Protein AF-A0A5R2MUG6-F1 (afdb_monomer)

Foldseek 3Di:
DADPLDDPDDDDPPDDDDDDDPPQWAAQDDPQADDDPSPDDGTDGNDDHDDHPGDHD

Structure (mmCIF, N/CA/C/O backbone):
data_AF-A0A5R2MUG6-F1
#
_entry.id   AF-A0A5R2MUG6-F1
#
loop_
_atom_site.group_PDB
_atom_site.id
_atom_site.type_symbol
_atom_site.label_atom_id
_atom_sit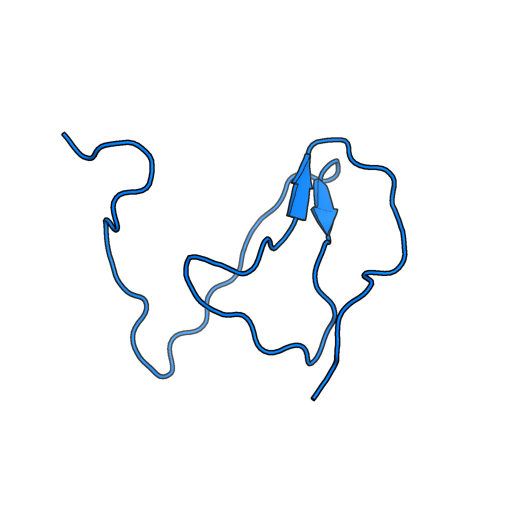e.label_alt_id
_atom_site.label_comp_id
_atom_site.label_asym_id
_atom_site.label_entity_id
_atom_site.label_seq_id
_atom_site.pdbx_PDB_ins_code
_atom_site.Cartn_x
_atom_site.Cartn_y
_atom_site.Cartn_z
_atom_site.occupancy
_atom_site.B_iso_or_equiv
_atom_site.auth_seq_id
_atom_site.auth_comp_id
_atom_site.auth_asym_id
_atom_site.auth_atom_id
_atom_site.pdbx_PDB_model_num
ATOM 1 N N . SER A 1 1 ? 14.506 16.743 16.110 1.00 79.31 1 SER A N 1
ATOM 2 C CA . SER A 1 1 ? 14.656 15.783 14.996 1.00 79.31 1 SER A CA 1
ATOM 3 C C . SER A 1 1 ? 13.769 14.590 15.295 1.00 79.31 1 SER A C 1
ATOM 5 O O . SER A 1 1 ? 13.579 14.303 16.466 1.00 79.31 1 SER A O 1
ATOM 7 N N . ILE A 1 2 ? 13.188 13.954 14.277 1.00 79.19 2 ILE A N 1
ATOM 8 C CA . ILE A 1 2 ? 12.401 12.722 14.443 1.00 79.19 2 ILE A CA 1
ATOM 9 C C . ILE A 1 2 ? 13.338 11.535 14.225 1.00 79.19 2 ILE A C 1
ATOM 11 O O . ILE A 1 2 ? 14.111 11.541 13.264 1.00 79.19 2 ILE A O 1
ATOM 15 N N . GLY A 1 3 ? 13.314 10.574 15.144 1.00 87.00 3 GLY A N 1
ATOM 16 C CA . GLY A 1 3 ? 14.120 9.358 15.087 1.00 87.00 3 GLY A CA 1
ATOM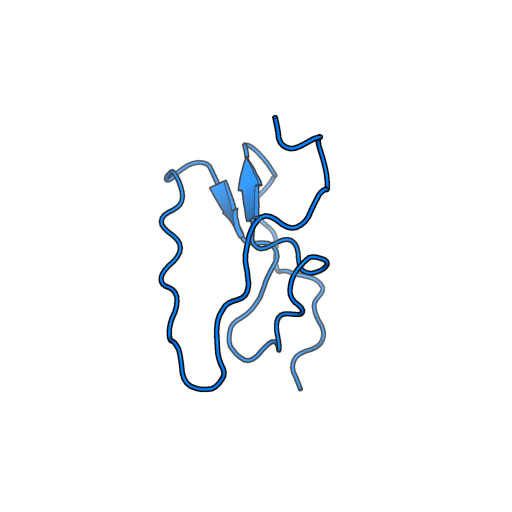 17 C C . GLY A 1 3 ? 13.556 8.320 14.115 1.00 87.00 3 GLY A C 1
ATOM 18 O O . GLY A 1 3 ? 12.381 8.339 13.749 1.00 87.00 3 GLY A O 1
ATOM 19 N N . THR A 1 4 ? 14.395 7.376 13.693 1.00 82.69 4 THR A N 1
ATOM 20 C CA . THR A 1 4 ? 13.948 6.252 12.861 1.00 82.69 4 THR A CA 1
ATOM 21 C C . THR A 1 4 ? 12.858 5.459 13.584 1.00 82.69 4 THR A C 1
ATOM 23 O O . THR A 1 4 ? 13.055 5.018 14.713 1.00 82.69 4 THR A O 1
ATOM 26 N N . GLY A 1 5 ? 11.713 5.262 12.926 1.00 77.56 5 GLY A N 1
ATOM 27 C CA . GLY A 1 5 ? 10.570 4.520 13.473 1.00 77.56 5 GLY A CA 1
ATOM 28 C C . GLY A 1 5 ? 9.587 5.360 14.295 1.00 77.56 5 GLY A C 1
ATOM 29 O O . GLY A 1 5 ? 8.525 4.860 14.665 1.00 77.56 5 GLY A O 1
ATOM 30 N N . GLU A 1 6 ? 9.881 6.636 14.549 1.00 83.00 6 GLU A N 1
ATOM 31 C CA . GLU A 1 6 ? 8.938 7.524 15.224 1.00 83.00 6 GLU A CA 1
ATOM 32 C C . GLU A 1 6 ? 7.806 7.971 14.288 1.00 83.00 6 GLU A C 1
ATOM 34 O O . GLU A 1 6 ? 7.995 8.258 13.103 1.00 83.00 6 GLU A O 1
ATOM 39 N N . ARG A 1 7 ? 6.590 8.056 14.838 1.00 79.50 7 ARG A N 1
ATOM 40 C CA . ARG A 1 7 ? 5.415 8.530 14.100 1.00 79.50 7 ARG A CA 1
ATOM 41 C C . ARG A 1 7 ? 5.478 10.048 13.979 1.00 79.50 7 ARG A C 1
ATOM 43 O O . ARG A 1 7 ? 5.357 10.747 14.978 1.00 79.50 7 ARG A O 1
ATOM 50 N N . PHE A 1 8 ? 5.598 10.552 12.754 1.00 78.88 8 PHE A N 1
ATOM 51 C CA . PHE A 1 8 ? 5.613 11.996 12.500 1.00 78.88 8 PHE A CA 1
ATOM 52 C C . PHE A 1 8 ? 4.224 12.600 12.222 1.00 78.88 8 PHE A C 1
ATOM 54 O O . PHE A 1 8 ? 4.074 13.819 12.204 1.00 78.88 8 PHE A O 1
ATOM 61 N N . GLY A 1 9 ? 3.199 11.768 12.009 1.00 78.19 9 GLY A N 1
ATOM 62 C CA . GLY A 1 9 ? 1.842 12.212 11.689 1.00 78.19 9 GLY A CA 1
ATOM 63 C C . GLY A 1 9 ? 0.835 11.062 11.627 1.00 78.19 9 GLY A C 1
ATOM 64 O O . GLY A 1 9 ? 1.210 9.893 11.727 1.00 78.19 9 GLY A O 1
ATOM 65 N N . LEU A 1 10 ? -0.452 11.400 11.470 1.00 75.31 10 LEU A N 1
ATOM 66 C CA . LEU A 1 10 ? -1.545 10.439 11.286 1.00 75.31 10 LEU A CA 1
ATOM 67 C C . LEU A 1 10 ? -2.405 10.823 10.074 1.00 75.31 10 LEU A C 1
ATOM 69 O O . LEU A 1 10 ? -2.720 11.996 9.871 1.00 75.31 10 LEU A O 1
ATOM 73 N N . ILE A 1 11 ? -2.808 9.832 9.282 1.00 75.56 11 ILE A N 1
ATOM 74 C CA . ILE A 1 11 ? -3.825 10.003 8.240 1.00 75.56 11 ILE A CA 1
ATOM 75 C C . ILE A 1 11 ? -5.196 9.873 8.910 1.00 75.56 11 ILE A C 1
ATOM 77 O O . ILE A 1 11 ? -5.468 8.884 9.590 1.00 75.56 11 ILE A O 1
ATOM 81 N N . ARG A 1 12 ? -6.047 10.894 8.770 1.00 77.56 12 ARG A N 1
ATOM 82 C CA . ARG A 1 12 ? -7.379 10.921 9.395 1.00 77.56 12 ARG A CA 1
ATOM 83 C C . ARG A 1 12 ? -8.344 9.957 8.699 1.00 77.56 12 ARG A C 1
ATOM 85 O O . ARG A 1 12 ? -8.199 9.668 7.513 1.00 77.56 12 ARG A O 1
ATOM 92 N N . PHE A 1 13 ? -9.379 9.521 9.419 1.00 56.38 13 PHE A N 1
ATOM 93 C CA . PHE A 1 13 ? -10.467 8.721 8.848 1.00 56.38 13 PHE A CA 1
ATOM 94 C C . PHE A 1 13 ? -11.087 9.396 7.614 1.00 56.38 13 PHE A C 1
ATOM 96 O O . PHE A 1 13 ? -11.306 10.606 7.606 1.00 56.38 13 PHE A O 1
ATOM 103 N N . GLY A 1 14 ? -11.340 8.602 6.569 1.00 75.94 14 GLY A N 1
ATOM 104 C CA . GLY A 1 14 ? -11.883 9.067 5.286 1.00 75.94 14 GLY A CA 1
ATOM 105 C C . GLY A 1 14 ? -10.857 9.689 4.333 1.00 75.94 14 GLY A C 1
ATOM 106 O O . GLY A 1 14 ? -11.202 10.018 3.202 1.00 75.94 14 GLY A O 1
ATOM 107 N N . SER A 1 15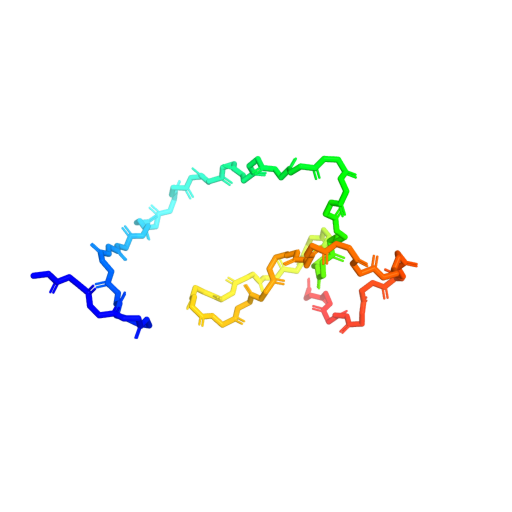 ? -9.598 9.838 4.749 1.00 82.56 15 SER A N 1
ATOM 108 C CA . SER A 1 15 ? -8.539 10.321 3.859 1.00 82.56 15 SER A CA 1
ATOM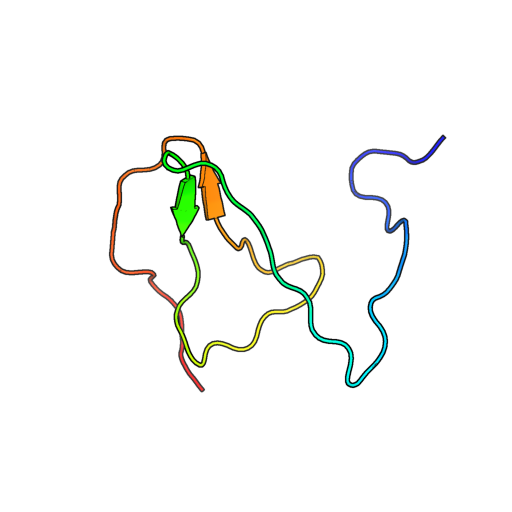 109 C C . SER A 1 15 ? -8.102 9.221 2.887 1.00 82.56 15 SER A C 1
ATOM 111 O O . SER A 1 15 ? -7.917 8.071 3.286 1.00 82.56 15 SER A O 1
ATOM 113 N N . ARG A 1 16 ? -7.891 9.589 1.619 1.00 86.69 16 ARG A N 1
ATOM 114 C CA . ARG A 1 16 ? -7.278 8.730 0.599 1.00 86.69 16 ARG A CA 1
ATOM 115 C C . ARG A 1 16 ? -5.804 9.088 0.455 1.00 86.69 16 ARG A C 1
ATOM 117 O O . ARG A 1 16 ? -5.454 10.264 0.427 1.00 86.69 16 ARG A O 1
ATOM 124 N N . VAL A 1 17 ? -4.960 8.067 0.353 1.00 85.88 17 VAL A N 1
ATOM 125 C CA . VAL A 1 17 ? -3.524 8.217 0.116 1.00 85.88 17 VAL A CA 1
ATOM 126 C C . VAL A 1 17 ? -3.180 7.471 -1.160 1.00 85.88 17 VAL A C 1
ATOM 128 O O . VAL A 1 17 ? -3.430 6.271 -1.250 1.00 85.88 17 VAL A O 1
ATOM 131 N N . ASP A 1 18 ? -2.592 8.176 -2.120 1.00 90.19 18 ASP A N 1
ATOM 132 C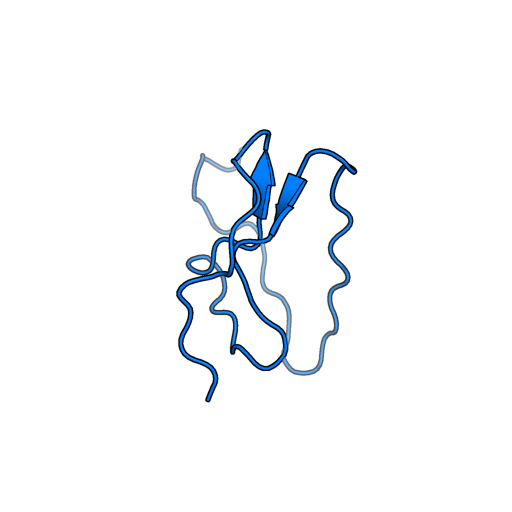 CA . ASP A 1 18 ? -1.970 7.556 -3.284 1.00 90.19 18 ASP A CA 1
ATOM 133 C C . ASP A 1 18 ? -0.458 7.460 -3.027 1.00 90.19 18 ASP A C 1
ATOM 135 O O . ASP A 1 18 ? 0.189 8.438 -2.644 1.00 90.19 18 ASP A O 1
ATOM 139 N N . VAL A 1 19 ? 0.105 6.261 -3.191 1.00 88.25 19 VAL A N 1
ATOM 140 C CA . VAL A 1 19 ? 1.528 5.988 -2.951 1.00 88.25 19 VAL A CA 1
ATOM 141 C C . VAL A 1 19 ? 2.220 5.795 -4.291 1.00 88.25 19 VAL A C 1
ATOM 143 O O . VAL A 1 19 ? 1.982 4.810 -4.986 1.00 88.25 19 VAL A O 1
ATOM 146 N N . PHE A 1 20 ? 3.085 6.740 -4.652 1.00 91.94 20 PHE A N 1
ATOM 147 C CA . PHE A 1 20 ? 3.901 6.644 -5.857 1.00 91.94 20 PHE A CA 1
ATOM 148 C C . PHE A 1 20 ? 5.164 5.845 -5.561 1.00 91.94 20 PHE A C 1
ATOM 150 O O . PHE A 1 20 ? 5.932 6.183 -4.660 1.00 91.94 20 PHE A O 1
ATOM 157 N N . LEU A 1 21 ? 5.376 4.787 -6.334 1.00 90.50 21 LEU A N 1
ATOM 158 C CA . LEU A 1 21 ? 6.521 3.899 -6.203 1.00 90.50 21 LEU A CA 1
ATOM 159 C C . LEU A 1 21 ? 7.356 3.943 -7.488 1.00 90.50 21 LEU A C 1
ATOM 161 O O . LEU A 1 21 ? 6.792 4.099 -8.574 1.00 90.50 21 LEU A O 1
ATOM 165 N N . PRO A 1 22 ? 8.687 3.780 -7.401 1.00 92.31 22 PRO A N 1
ATOM 166 C CA . PRO A 1 22 ? 9.509 3.539 -8.578 1.00 92.31 22 PRO A CA 1
ATOM 167 C C . PRO A 1 22 ? 9.041 2.293 -9.333 1.00 92.31 22 PRO A C 1
ATOM 169 O O . PR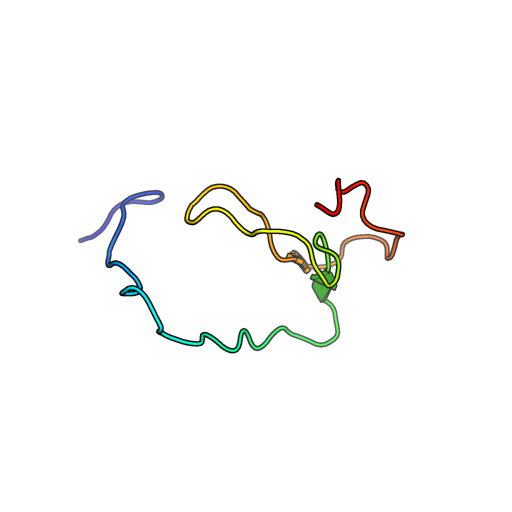O A 1 22 ? 8.563 1.337 -8.726 1.00 92.31 22 PRO A O 1
ATOM 172 N N . LEU A 1 23 ? 9.274 2.256 -10.646 1.00 90.44 23 LEU A N 1
ATOM 173 C CA . LEU A 1 23 ? 8.927 1.100 -11.488 1.00 90.44 23 LEU A CA 1
ATOM 174 C C . LEU A 1 23 ? 9.638 -0.198 -11.070 1.00 90.44 23 LEU A C 1
ATOM 176 O O . LEU A 1 23 ? 9.198 -1.285 -11.421 1.00 90.44 23 LEU A O 1
ATOM 180 N N . THR A 1 24 ? 10.741 -0.084 -10.331 1.00 91.56 24 THR A N 1
ATOM 181 C CA . THR A 1 24 ? 11.533 -1.205 -9.810 1.00 91.56 24 THR A CA 1
ATOM 182 C C . THR A 1 24 ? 11.069 -1.696 -8.437 1.00 91.56 24 THR A C 1
ATOM 184 O O . THR A 1 24 ? 11.694 -2.590 -7.862 1.00 91.56 24 THR A O 1
ATOM 187 N N . ALA A 1 25 ? 10.019 -1.096 -7.873 1.00 92.69 25 ALA A N 1
ATOM 188 C CA . ALA A 1 25 ? 9.446 -1.542 -6.616 1.00 92.69 25 ALA A CA 1
ATOM 189 C C . ALA A 1 25 ? 8.499 -2.725 -6.841 1.00 92.69 25 ALA A C 1
ATOM 191 O O . ALA A 1 25 ? 7.678 -2.725 -7.758 1.00 92.69 25 ALA A O 1
ATOM 192 N N . THR A 1 26 ? 8.577 -3.703 -5.948 1.00 92.62 26 THR A N 1
ATOM 193 C CA . THR A 1 26 ? 7.733 -4.895 -5.956 1.00 92.62 26 THR A CA 1
ATOM 194 C C . THR A 1 26 ? 6.645 -4.758 -4.892 1.00 92.62 26 THR A C 1
ATOM 196 O O . THR A 1 26 ? 6.976 -4.694 -3.703 1.00 92.62 26 THR A O 1
ATOM 199 N N . PRO A 1 27 ? 5.353 -4.718 -5.271 1.00 91.94 27 PRO A N 1
ATOM 200 C CA . PRO A 1 27 ? 4.254 -4.659 -4.313 1.00 91.94 27 PRO A CA 1
ATOM 201 C C . PRO A 1 27 ? 4.226 -5.880 -3.385 1.00 91.94 27 PRO A C 1
ATOM 203 O O . PRO A 1 27 ? 4.438 -7.013 -3.817 1.00 91.94 27 PRO A O 1
ATOM 206 N N . ARG A 1 28 ? 3.929 -5.651 -2.103 1.00 92.94 28 ARG A N 1
ATOM 207 C CA . ARG A 1 28 ? 3.783 -6.693 -1.066 1.00 92.94 28 ARG A CA 1
ATOM 208 C C . ARG A 1 28 ? 2.365 -6.768 -0.489 1.00 92.94 28 ARG A C 1
ATOM 210 O O . ARG A 1 28 ? 2.121 -7.516 0.452 1.00 92.94 28 ARG A O 1
ATOM 217 N N . VAL A 1 29 ? 1.434 -6.034 -1.091 1.00 92.19 29 VAL A N 1
ATOM 218 C CA . VAL A 1 29 ? 0.009 -5.994 -0.745 1.00 92.19 29 VAL A CA 1
ATOM 219 C C . VAL A 1 29 ? -0.858 -6.386 -1.936 1.00 92.19 29 VAL A C 1
ATOM 221 O O . VAL A 1 29 ? -0.415 -6.296 -3.082 1.00 92.19 29 VAL A O 1
ATOM 224 N N . ALA A 1 30 ? -2.099 -6.790 -1.669 1.00 91.56 30 ALA A N 1
ATOM 225 C CA . ALA A 1 30 ? -3.092 -7.101 -2.697 1.00 91.56 30 ALA A CA 1
ATOM 226 C C . ALA A 1 30 ? -4.303 -6.160 -2.633 1.00 91.56 30 ALA A C 1
ATOM 228 O O . ALA A 1 30 ? -4.621 -5.583 -1.593 1.00 91.56 30 ALA A O 1
ATOM 229 N N . VAL A 1 31 ? -5.012 -6.029 -3.755 1.00 90.56 31 VAL A N 1
ATOM 230 C CA . VAL A 1 31 ? -6.277 -5.284 -3.807 1.00 90.56 31 VAL A CA 1
ATOM 231 C C . VAL A 1 31 ? -7.296 -5.936 -2.868 1.00 90.56 31 VAL A C 1
ATOM 233 O O . VAL A 1 31 ? -7.441 -7.155 -2.855 1.00 90.56 31 VAL A O 1
ATOM 236 N N . GLY A 1 32 ? -7.995 -5.115 -2.080 1.00 89.94 32 GLY A N 1
ATOM 237 C CA . GLY A 1 32 ? -8.966 -5.571 -1.078 1.00 89.94 32 GLY A CA 1
ATOM 238 C C . GLY A 1 32 ? -8.353 -5.925 0.281 1.00 89.94 32 GLY A C 1
ATOM 239 O O . GLY A 1 32 ? -9.086 -6.093 1.249 1.00 89.94 32 GLY A O 1
ATOM 240 N N . GLN A 1 33 ? -7.024 -5.989 0.398 1.00 91.06 33 GLN A N 1
ATOM 241 C CA . GLN A 1 33 ? -6.369 -6.134 1.695 1.00 91.06 33 GLN A CA 1
ATOM 242 C C . GLN A 1 33 ? -6.542 -4.857 2.533 1.00 91.06 33 GLN A C 1
ATOM 244 O O . GLN A 1 33 ? -6.286 -3.747 2.063 1.00 91.06 33 GLN A O 1
ATOM 249 N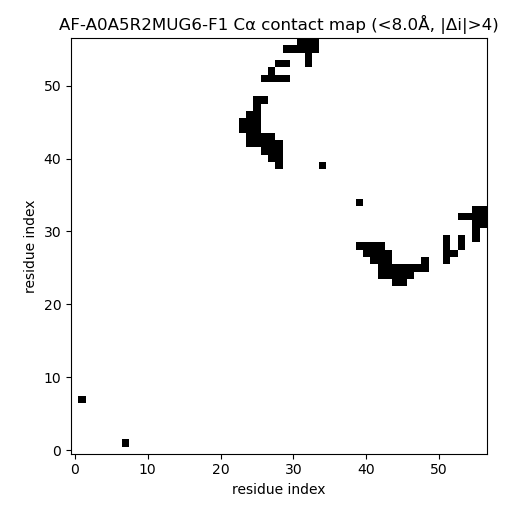 N . THR A 1 34 ? -6.892 -5.019 3.809 1.00 90.69 34 THR A N 1
ATOM 250 C CA . THR A 1 34 ? -6.843 -3.918 4.780 1.00 90.69 34 THR A CA 1
ATOM 251 C C . THR A 1 34 ? -5.393 -3.641 5.186 1.00 90.69 34 THR A C 1
ATOM 253 O O . THR A 1 34 ? -4.713 -4.527 5.701 1.00 90.69 34 THR A O 1
ATOM 256 N N . ALA A 1 35 ? -4.918 -2.411 4.974 1.00 89.25 35 ALA A N 1
ATOM 257 C CA . ALA A 1 35 ? -3.595 -1.971 5.415 1.00 89.25 35 ALA A CA 1
ATOM 258 C C . ALA A 1 35 ? -3.646 -1.377 6.833 1.00 89.25 35 ALA A C 1
ATOM 260 O O . ALA A 1 35 ? -4.509 -0.557 7.148 1.00 89.25 35 ALA A O 1
ATOM 261 N N . VAL A 1 36 ? -2.681 -1.754 7.669 1.00 87.38 36 VAL A N 1
ATOM 262 C CA . VAL A 1 36 ? -2.488 -1.244 9.031 1.00 87.38 36 VAL A CA 1
ATOM 263 C C . VAL A 1 36 ? -1.309 -0.272 9.040 1.00 87.38 36 VAL A C 1
ATOM 265 O O . VAL A 1 36 ? -0.188 -0.610 8.649 1.00 87.38 36 VAL A O 1
ATOM 268 N N . GLY A 1 37 ? -1.565 0.963 9.478 1.00 84.75 37 GLY A N 1
ATOM 269 C CA . GLY A 1 37 ? -0.559 2.022 9.516 1.00 84.75 37 GLY A CA 1
ATOM 270 C C . GLY A 1 37 ? 0.616 1.674 10.432 1.00 84.75 37 GLY A C 1
ATOM 271 O O . GLY A 1 37 ? 0.424 1.333 11.595 1.00 84.75 37 GLY A O 1
ATOM 272 N N . GLY A 1 38 ? 1.838 1.796 9.911 1.00 82.12 38 GLY A N 1
ATOM 273 C CA . GLY A 1 38 ? 3.067 1.475 10.644 1.00 82.12 38 GLY A CA 1
ATOM 274 C C . GLY A 1 38 ? 3.420 -0.015 10.696 1.00 82.12 38 GLY A C 1
ATOM 275 O O . GLY A 1 38 ? 4.449 -0.352 11.268 1.00 82.12 38 GLY A O 1
ATOM 276 N N . GLU A 1 39 ? 2.612 -0.887 10.090 1.00 87.75 39 GLU A N 1
ATOM 277 C CA . GLU A 1 39 ? 2.837 -2.338 10.082 1.00 87.75 39 GLU A CA 1
ATOM 278 C C . GLU A 1 39 ? 2.858 -2.902 8.659 1.00 87.75 39 GLU A C 1
ATOM 280 O O . GLU A 1 39 ? 3.760 -3.651 8.289 1.00 87.75 39 GLU A O 1
ATOM 285 N N . THR A 1 40 ? 1.875 -2.536 7.833 1.00 89.75 40 THR A N 1
ATOM 286 C CA . THR A 1 40 ? 1.765 -3.087 6.482 1.00 89.75 40 THR A CA 1
ATOM 287 C C . THR A 1 40 ? 2.855 -2.532 5.570 1.00 89.75 40 THR A C 1
ATOM 289 O O . THR A 1 40 ? 2.867 -1.348 5.232 1.00 89.75 40 THR A O 1
ATOM 292 N N . VAL A 1 41 ? 3.743 -3.416 5.118 1.00 91.00 41 VAL A N 1
ATOM 293 C CA . VAL A 1 41 ? 4.720 -3.118 4.067 1.00 91.00 41 VAL A CA 1
ATOM 294 C C . VAL A 1 41 ? 3.998 -3.067 2.723 1.00 91.00 41 VAL A C 1
ATOM 296 O O . VAL A 1 41 ? 3.494 -4.082 2.254 1.00 91.00 41 VAL A O 1
ATOM 299 N N . LEU A 1 42 ? 3.958 -1.894 2.087 1.00 92.06 42 LEU A N 1
ATOM 300 C CA . LEU A 1 42 ? 3.283 -1.720 0.795 1.00 92.06 42 LEU A CA 1
ATOM 301 C C . LEU A 1 42 ? 4.095 -2.295 -0.375 1.00 92.06 42 LEU A C 1
ATOM 303 O O . LEU A 1 42 ? 3.534 -2.923 -1.272 1.00 92.06 42 LEU A O 1
ATOM 307 N N . ALA A 1 43 ? 5.413 -2.089 -0.371 1.00 93.50 43 ALA A N 1
ATOM 308 C CA . ALA A 1 43 ? 6.315 -2.543 -1.422 1.00 93.50 43 ALA A CA 1
ATOM 309 C C . ALA A 1 43 ? 7.764 -2.636 -0.927 1.00 93.50 43 ALA A C 1
ATOM 311 O O . ALA A 1 43 ? 8.120 -2.067 0.105 1.00 93.50 43 ALA A O 1
ATOM 312 N N . GLU A 1 44 ? 8.596 -3.326 -1.699 1.00 91.94 44 GLU A N 1
ATOM 313 C CA . GLU A 1 44 ? 10.034 -3.485 -1.477 1.00 91.94 44 GLU A CA 1
ATOM 314 C C . GLU A 1 44 ? 10.819 -3.050 -2.720 1.00 91.94 44 GLU A C 1
ATOM 316 O O . GLU A 1 44 ? 10.399 -3.305 -3.849 1.00 91.94 44 GLU A O 1
ATOM 321 N N . PHE A 1 45 ? 11.980 -2.425 -2.532 1.00 90.56 45 PHE A N 1
ATOM 322 C CA . PHE A 1 45 ? 12.869 -2.070 -3.638 1.00 90.56 45 PHE A CA 1
ATOM 323 C C . PHE A 1 45 ? 13.672 -3.284 -4.112 1.00 90.56 45 PHE A C 1
ATOM 325 O O . PHE A 1 45 ? 14.346 -3.922 -3.311 1.00 90.56 45 PHE A O 1
ATOM 332 N N . GLY A 1 46 ? 13.641 -3.580 -5.415 1.00 84.56 46 GLY A N 1
ATOM 333 C CA . GLY A 1 46 ? 14.486 -4.627 -6.005 1.00 84.56 46 GLY A CA 1
ATOM 334 C C . GLY A 1 46 ? 14.115 -6.064 -5.616 1.00 84.56 46 GLY A C 1
ATOM 335 O O . GLY A 1 46 ? 14.861 -6.987 -5.932 1.00 84.56 46 GLY A O 1
ATOM 336 N N . GLY A 1 47 ? 12.975 -6.268 -4.948 1.00 82.00 47 GLY A N 1
ATOM 337 C CA . GLY A 1 47 ? 12.472 -7.598 -4.615 1.00 82.00 47 GLY A CA 1
ATOM 338 C C . GLY A 1 47 ? 11.999 -8.364 -5.854 1.00 82.00 47 GLY A C 1
ATOM 339 O O . GLY A 1 47 ? 11.584 -7.774 -6.850 1.00 82.00 47 GLY A O 1
ATOM 340 N N . ILE A 1 48 ? 12.005 -9.695 -5.787 1.00 81.12 48 ILE A N 1
ATOM 341 C CA . ILE A 1 48 ? 11.489 -10.552 -6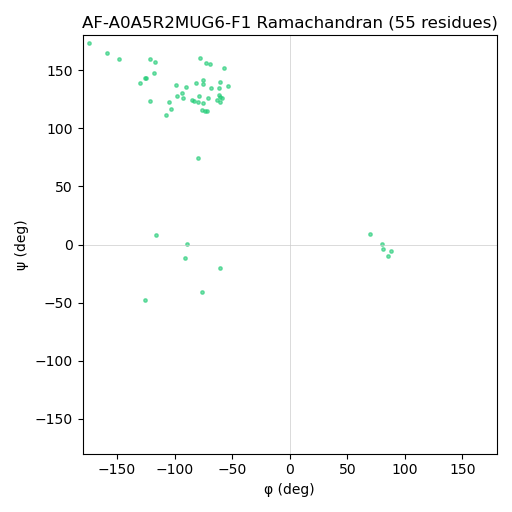.863 1.00 81.12 48 ILE A CA 1
ATOM 342 C C . ILE A 1 48 ? 9.960 -10.440 -6.896 1.00 81.12 48 ILE A C 1
ATOM 344 O O . ILE A 1 48 ? 9.304 -10.659 -5.873 1.00 81.12 48 ILE A O 1
ATOM 348 N N . ALA A 1 49 ? 9.394 -10.118 -8.062 1.00 74.44 49 ALA A N 1
ATOM 349 C CA . ALA A 1 49 ? 7.949 -10.058 -8.248 1.00 74.44 49 ALA A CA 1
ATOM 350 C C . ALA A 1 49 ? 7.314 -11.430 -7.972 1.00 74.44 49 ALA A C 1
ATOM 352 O O . ALA A 1 49 ? 7.664 -12.432 -8.592 1.00 74.44 49 ALA A O 1
ATOM 353 N N . GLY A 1 50 ? 6.376 -11.468 -7.030 1.00 76.25 50 GLY A N 1
ATOM 354 C CA . GLY A 1 50 ? 5.645 -12.669 -6.647 1.00 76.25 50 GLY A CA 1
ATOM 355 C C . GLY A 1 50 ? 4.238 -12.310 -6.193 1.00 76.25 50 GLY A C 1
ATOM 356 O O . GLY A 1 50 ? 3.972 -11.165 -5.830 1.00 76.25 50 GLY A O 1
ATOM 357 N N . THR A 1 51 ? 3.331 -13.287 -6.215 1.00 77.56 51 THR A N 1
ATOM 358 C CA . THR A 1 51 ? 1.981 -13.079 -5.675 1.00 77.56 51 THR A CA 1
ATOM 359 C C . THR A 1 51 ? 2.100 -12.791 -4.175 1.00 77.56 51 THR A C 1
ATOM 361 O O . THR A 1 51 ? 2.713 -13.598 -3.469 1.00 77.56 51 THR A O 1
ATOM 364 N N . PRO A 1 52 ? 1.561 -11.668 -3.665 1.00 77.81 52 PRO A N 1
ATOM 365 C CA . PRO A 1 52 ? 1.621 -11.367 -2.242 1.00 77.81 52 PRO A CA 1
ATOM 366 C C . PRO A 1 52 ? 0.915 -12.464 -1.439 1.00 77.81 52 PRO A C 1
ATOM 368 O O . PRO A 1 52 ? -0.247 -12.776 -1.697 1.00 77.81 52 PRO A O 1
ATOM 371 N N . LEU A 1 53 ? 1.600 -13.042 -0.449 1.00 79.75 53 LEU A N 1
ATOM 372 C 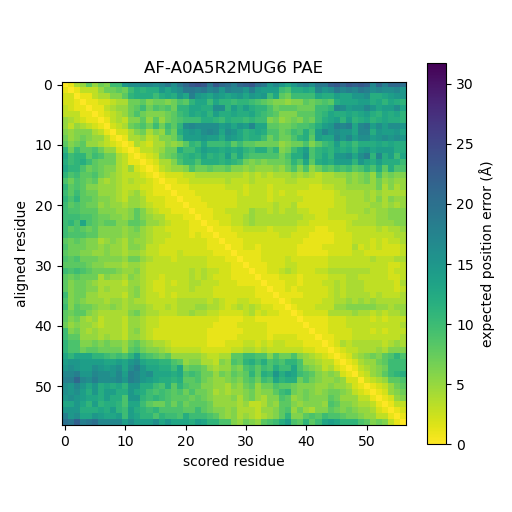CA . LEU A 1 53 ? 0.994 -13.964 0.515 1.00 79.75 53 LEU A CA 1
ATOM 373 C C . LEU A 1 53 ? 0.244 -13.150 1.571 1.00 79.75 53 LEU A C 1
ATOM 375 O O . LEU A 1 53 ? 0.720 -12.964 2.689 1.00 79.75 53 LEU A O 1
ATOM 379 N N . VAL A 1 54 ? -0.909 -12.608 1.190 1.00 82.00 54 VAL A N 1
ATOM 380 C CA . VAL A 1 54 ? -1.721 -11.746 2.053 1.00 82.00 54 VAL A CA 1
ATOM 381 C C . VAL A 1 54 ? -3.134 -12.294 2.164 1.00 82.00 54 VAL A C 1
ATOM 383 O O . VAL A 1 54 ? -3.694 -12.833 1.210 1.00 82.00 54 VAL A O 1
ATOM 386 N N . ARG A 1 55 ? -3.726 -12.167 3.352 1.00 79.25 55 ARG A N 1
ATOM 387 C CA . ARG A 1 55 ? -5.138 -12.483 3.556 1.00 79.25 55 ARG A CA 1
ATOM 388 C C . ARG A 1 55 ? -5.974 -11.306 3.057 1.00 79.25 55 ARG A C 1
ATOM 390 O O . ARG A 1 55 ? -5.807 -10.190 3.543 1.00 79.25 55 ARG A O 1
ATOM 397 N N . ILE A 1 56 ? -6.871 -11.576 2.116 1.00 81.31 56 ILE A N 1
ATOM 398 C CA . ILE A 1 56 ? -7.900 -10.631 1.673 1.00 81.31 56 ILE A CA 1
ATOM 399 C C . ILE A 1 56 ? -9.146 -10.917 2.516 1.00 81.31 56 ILE A C 1
ATOM 401 O O . ILE A 1 56 ? -9.545 -12.077 2.647 1.00 81.31 56 ILE A O 1
ATOM 405 N N . SER A 1 57 ? -9.669 -9.883 3.170 1.00 72.06 57 SER A N 1
ATOM 406 C CA . SER A 1 57 ? -10.898 -9.921 3.974 1.00 72.06 57 SER A CA 1
ATOM 407 C C . SER A 1 57 ? -12.132 -9.706 3.116 1.00 72.06 57 SER A C 1
ATOM 409 O O . SER A 1 57 ? -12.036 -8.838 2.221 1.00 72.06 57 SER A O 1
#

Secondary structure (DSSP, 8-state):
-PPTT-----PPTT--------TTEEE---TTPPP-TTT---EEETPPP--------

Radius of gyration: 13.24 Å; Cα contacts (8 Å, |Δi|>4): 45; chains: 1; bounding box: 26×30×27 Å

Sequence (57 aa):
SIGTGERFGLIRFGSRVDVFLPLTATPRVAVGQTAVGGETVLAEFGGIAGTPLVRIS

Solvent-accessible surface area (backbone atoms only — not comparable to full-atom values): 4184 Å² total; per-residue (Å²): 135,86,58,94,92,59,82,91,75,84,86,59,92,92,66,86,82,87,84,89,70,63,92,61,46,23,62,50,59,57,91,69,39,84,80,48,91,97,70,59,61,60,56,39,79,75,48,82,82,60,86,49,95,63,80,66,114

pLDDT: mean 84.57, std 7.19, range [56.38, 93.5]

Mean predicted aligned error: 6.31 Å